Protein AF-A0A0E0I911-F1 (afdb_monomer_lite)

Sequence (77 aa):
MASSFFNVNLVKHVLRENEITMQLYLDQVYSGQNHNQENMVPSTHPASFGLIVVHDWPIYDGPDPKSSTIVAHARGS

Radius of gyration: 20.87 Å; chains: 1; bounding box: 46×48×41 Å

Organism: Oryza nivara (NCBI:txid4536)

pLDDT: mean 87.49, std 15.55, range [43.09, 98.56]

Foldseek 3Di:
DDDDPDDDDPCPPPPPPDDDDADKDWDADCDDPPGFKAFPDFDPDPPRPPTDIWGWIFMFSDDDPVPTDGPGTDTDD

InterPro domains:
  IPR004265 Dirigent protein [PF03018] (21-76)

Secondary structure (DSSP, 8-state):
-PPPS-----------S-------EE----SSTT--EEEEE---SGGGTT-EEEEEEEEESSS-TTTSPEEEEEEE-

Structure (mmCIF, N/CA/C/O backbone):
data_AF-A0A0E0I911-F1
#
_entry.id   AF-A0A0E0I911-F1
#
loop_
_atom_site.group_PDB
_atom_site.id
_atom_site.type_symbol
_atom_site.label_atom_id
_atom_site.label_alt_id
_atom_site.label_comp_id
_atom_site.label_asym_id
_atom_site.label_entity_id
_atom_site.label_seq_id
_atom_site.pdbx_PDB_ins_code
_atom_site.Cartn_x
_atom_site.Cartn_y
_atom_site.Cartn_z
_atom_site.occupancy
_atom_site.B_iso_or_equiv
_atom_site.auth_seq_id
_atom_site.auth_comp_id
_atom_site.auth_asym_id
_atom_site.auth_atom_id
_atom_site.pdbx_PDB_model_num
ATOM 1 N N . MET A 1 1 ? -31.088 -38.029 -27.869 1.00 43.09 1 MET A N 1
ATOM 2 C CA . MET A 1 1 ? -31.168 -37.467 -26.503 1.00 43.09 1 MET A CA 1
ATOM 3 C C . MET A 1 1 ? -29.804 -36.883 -26.180 1.00 43.09 1 MET A C 1
ATOM 5 O O . MET A 1 1 ? -28.844 -37.637 -26.220 1.00 43.09 1 MET A O 1
ATOM 9 N N . ALA A 1 2 ? -29.689 -35.569 -25.984 1.00 50.75 2 ALA A N 1
ATOM 10 C CA . ALA A 1 2 ? -28.415 -34.925 -25.658 1.00 50.75 2 ALA A CA 1
ATOM 11 C C . ALA A 1 2 ? -28.318 -34.742 -24.138 1.00 50.75 2 ALA A C 1
ATOM 13 O O . ALA A 1 2 ? -29.171 -34.094 -23.538 1.00 50.75 2 ALA A O 1
ATOM 14 N N . SER A 1 3 ? -27.312 -35.355 -23.521 1.00 58.66 3 SER A N 1
ATOM 15 C CA . SER A 1 3 ? -26.962 -35.181 -22.109 1.00 58.66 3 SER A CA 1
ATOM 16 C C . SER A 1 3 ? -26.225 -33.853 -21.913 1.00 58.66 3 SER A C 1
ATOM 18 O O . SER A 1 3 ? -25.297 -33.559 -22.667 1.00 58.66 3 SER A O 1
ATOM 20 N N . SER A 1 4 ? -26.611 -33.046 -20.918 1.00 64.25 4 SER A N 1
ATOM 21 C CA . SER A 1 4 ? -25.912 -31.788 -20.627 1.00 64.25 4 SER A CA 1
ATOM 22 C C . SER A 1 4 ? -24.576 -32.059 -19.925 1.00 64.25 4 SER A C 1
ATOM 24 O O . SER A 1 4 ? -24.519 -32.780 -18.933 1.00 64.25 4 SER A O 1
ATOM 26 N N . PHE A 1 5 ? -23.493 -31.467 -20.437 1.00 65.19 5 PHE A N 1
ATOM 27 C CA . PHE A 1 5 ? -22.123 -31.641 -19.925 1.00 65.19 5 PHE A CA 1
ATOM 28 C C . PHE A 1 5 ? -21.785 -30.759 -18.716 1.00 65.19 5 PHE A C 1
ATOM 30 O O . PHE A 1 5 ? -20.728 -30.924 -18.114 1.00 65.19 5 PHE A O 1
ATOM 37 N N . PHE A 1 6 ? -22.673 -29.838 -18.340 1.00 65.25 6 PHE A N 1
ATOM 38 C CA . PHE A 1 6 ? -22.462 -28.941 -17.211 1.00 65.25 6 PHE A CA 1
ATOM 39 C C . PHE A 1 6 ? -23.723 -28.850 -16.361 1.00 65.25 6 PHE A C 1
ATOM 41 O O . PHE A 1 6 ? -24.842 -28.811 -16.879 1.00 65.25 6 PHE A O 1
ATOM 48 N N . ASN A 1 7 ? -23.517 -28.829 -15.047 1.00 70.25 7 ASN A N 1
ATOM 49 C CA . ASN A 1 7 ? -24.547 -28.571 -14.058 1.00 70.25 7 ASN A CA 1
ATOM 50 C C . ASN A 1 7 ? -24.419 -27.102 -13.637 1.00 70.25 7 ASN A C 1
ATOM 52 O O . ASN A 1 7 ? -23.410 -26.708 -13.050 1.00 70.25 7 ASN A O 1
ATOM 56 N N . VAL A 1 8 ? -25.409 -26.282 -13.992 1.00 66.19 8 VAL A N 1
ATOM 57 C CA . VAL A 1 8 ? -25.487 -24.900 -13.516 1.00 66.19 8 VAL A CA 1
ATOM 58 C C . VAL A 1 8 ? -26.061 -24.950 -12.109 1.00 66.19 8 VAL A C 1
ATOM 60 O O . VAL A 1 8 ? -27.275 -24.932 -11.914 1.00 66.19 8 VAL A O 1
ATOM 63 N N . ASN A 1 9 ? -25.182 -25.018 -11.114 1.00 66.25 9 ASN A N 1
ATOM 64 C CA . ASN A 1 9 ? -25.595 -24.699 -9.760 1.00 66.25 9 ASN A CA 1
ATOM 65 C C . ASN A 1 9 ? -25.887 -23.201 -9.716 1.00 66.25 9 ASN A C 1
ATOM 67 O O . ASN A 1 9 ? -24.995 -22.382 -9.943 1.00 66.25 9 ASN A O 1
ATOM 71 N N . LEU A 1 10 ? -27.139 -22.846 -9.420 1.00 58.59 10 LEU A N 1
ATOM 72 C CA . LEU A 1 10 ? -27.476 -21.509 -8.957 1.00 58.59 10 LEU A CA 1
ATOM 73 C C . LEU A 1 10 ? -26.659 -21.279 -7.692 1.00 58.59 10 LEU A C 1
ATOM 75 O O . LEU A 1 10 ? -27.033 -21.716 -6.603 1.00 58.59 10 LEU A O 1
ATOM 79 N N . VAL A 1 11 ? -25.523 -20.603 -7.848 1.00 57.91 11 VAL A N 1
ATOM 80 C CA . VAL A 1 11 ? -24.857 -19.960 -6.732 1.00 57.91 11 VAL A CA 1
ATOM 81 C C . VAL A 1 11 ? -25.857 -18.914 -6.266 1.00 57.91 11 VAL A C 1
ATOM 83 O O . VAL A 1 11 ? -25.910 -17.801 -6.784 1.00 57.91 11 VAL A O 1
ATOM 86 N N . LYS A 1 12 ? -26.717 -19.296 -5.316 1.00 57.38 12 LYS A N 1
ATOM 87 C CA . LYS A 1 12 ? -27.371 -18.339 -4.436 1.00 57.38 12 LYS A CA 1
ATOM 88 C C . LYS A 1 12 ? -26.219 -17.695 -3.698 1.00 57.38 12 LYS A C 1
ATOM 90 O O . LYS A 1 12 ? -25.743 -18.223 -2.698 1.00 57.38 12 LYS A O 1
ATOM 95 N N . HIS A 1 13 ? -25.684 -16.641 -4.299 1.00 55.25 13 HIS A N 1
ATOM 96 C CA . HIS A 1 13 ? -24.678 -15.805 -3.699 1.00 55.25 13 HIS A CA 1
ATOM 97 C C . HIS A 1 13 ? -25.315 -15.364 -2.386 1.00 55.25 13 HIS A C 1
ATOM 99 O O . HIS A 1 13 ? -26.240 -14.556 -2.375 1.00 55.25 13 HIS A O 1
ATOM 105 N N . VAL A 1 14 ? -24.878 -15.963 -1.279 1.00 57.25 14 VAL A N 1
ATOM 106 C CA . VAL A 1 14 ? -25.085 -15.401 0.049 1.00 57.25 14 VAL A CA 1
ATOM 107 C C . VAL A 1 14 ? -24.158 -14.193 0.092 1.00 57.25 14 VAL A C 1
ATOM 109 O O . VAL A 1 14 ? -23.141 -14.179 0.777 1.00 57.25 14 VAL A O 1
ATOM 112 N N . LEU A 1 15 ? -24.465 -13.181 -0.721 1.00 59.06 15 LEU A N 1
ATOM 113 C CA . LEU A 1 15 ? -24.087 -11.828 -0.392 1.00 59.06 15 LEU A CA 1
ATOM 114 C C . LEU A 1 15 ? -24.840 -11.590 0.906 1.00 59.06 15 LEU A C 1
ATOM 116 O O . LEU A 1 15 ? -26.052 -11.397 0.901 1.00 59.06 15 LEU A O 1
ATOM 120 N N . ARG A 1 16 ? -24.149 -11.756 2.039 1.00 59.34 16 ARG A N 1
ATOM 121 C CA . ARG A 1 16 ? -24.668 -11.241 3.300 1.00 59.34 16 ARG A CA 1
ATOM 122 C C . ARG A 1 16 ? -25.031 -9.790 3.021 1.00 59.34 16 ARG A C 1
ATOM 124 O O . ARG A 1 16 ? -24.171 -9.045 2.564 1.00 59.34 16 ARG A O 1
ATOM 131 N N . GLU A 1 17 ? -26.264 -9.403 3.315 1.00 62.22 17 GLU A N 1
ATOM 132 C CA . GLU A 1 17 ? -26.773 -8.028 3.193 1.00 62.22 17 GLU A CA 1
ATOM 133 C C . GLU A 1 17 ? -26.114 -7.062 4.203 1.00 62.22 17 GLU A C 1
ATOM 135 O O . GLU A 1 17 ? -26.687 -6.051 4.589 1.00 62.22 17 GLU A O 1
ATOM 140 N N . ASN A 1 18 ? -24.895 -7.366 4.651 1.00 70.88 18 ASN A N 1
ATOM 141 C CA . ASN A 1 18 ? -24.107 -6.532 5.537 1.00 70.88 18 ASN A CA 1
ATOM 142 C C . ASN A 1 18 ? -23.077 -5.806 4.676 1.00 70.88 18 ASN A C 1
ATOM 144 O O . ASN A 1 18 ? -21.916 -6.213 4.593 1.00 70.88 18 ASN A O 1
ATOM 148 N N . GLU A 1 19 ? -23.531 -4.762 3.994 1.00 79.56 19 GLU A N 1
ATOM 149 C CA . GLU A 1 19 ? -22.632 -3.799 3.375 1.00 79.56 19 GLU A CA 1
ATOM 150 C C . GLU A 1 19 ? -21.900 -3.023 4.477 1.00 79.56 19 GLU A C 1
ATOM 152 O O . GLU A 1 19 ? -22.511 -2.575 5.449 1.00 79.56 19 GLU A O 1
ATOM 157 N N . ILE A 1 20 ? -20.580 -2.889 4.342 1.00 84.31 20 ILE A N 1
ATOM 158 C CA . ILE A 1 20 ? -19.761 -2.089 5.250 1.00 84.31 20 ILE A CA 1
ATOM 159 C C . ILE A 1 20 ? -19.051 -1.033 4.418 1.00 84.31 20 ILE A C 1
ATOM 161 O O . ILE A 1 20 ? -18.194 -1.352 3.594 1.00 84.31 20 ILE A O 1
ATOM 165 N N . THR A 1 21 ? -19.381 0.228 4.669 1.00 91.62 21 THR A N 1
ATOM 166 C CA . THR A 1 21 ? -18.669 1.365 4.088 1.00 91.62 21 THR A CA 1
ATOM 167 C C . THR A 1 21 ? -17.466 1.694 4.961 1.00 91.62 21 THR A C 1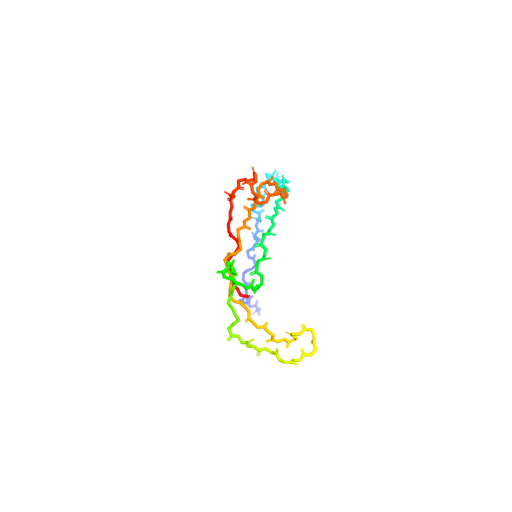
ATOM 169 O O . THR A 1 21 ? -17.623 2.049 6.129 1.00 91.62 21 THR A O 1
ATOM 172 N N . MET A 1 22 ? -16.263 1.596 4.396 1.00 93.62 22 MET A N 1
ATOM 173 C CA . MET A 1 22 ? -15.012 1.963 5.064 1.00 93.62 22 MET A CA 1
ATOM 174 C C . MET A 1 22 ? -14.330 3.098 4.301 1.00 93.62 22 MET A C 1
ATOM 176 O O . MET A 1 22 ? -14.304 3.096 3.072 1.00 93.62 22 MET A O 1
ATOM 180 N N . GLN A 1 23 ? -13.757 4.052 5.031 1.00 96.81 23 GLN A N 1
ATOM 181 C CA . GLN A 1 23 ? -12.818 5.030 4.487 1.00 96.81 23 GLN A CA 1
ATOM 182 C C . GLN A 1 23 ? -11.445 4.687 5.044 1.00 96.81 23 GLN A C 1
ATOM 184 O O . GLN A 1 23 ? -11.251 4.715 6.255 1.00 96.81 23 GLN A O 1
ATOM 189 N N . LEU A 1 24 ? -10.535 4.294 4.161 1.00 97.56 24 LEU A N 1
ATOM 190 C CA . LEU A 1 24 ? -9.224 3.768 4.512 1.00 97.56 24 LEU A CA 1
ATOM 191 C C . LEU A 1 24 ? -8.162 4.429 3.641 1.00 97.56 24 LEU A C 1
ATOM 193 O O . LEU A 1 24 ? -8.445 4.839 2.513 1.00 97.56 24 LEU A O 1
ATOM 197 N N . TYR A 1 25 ? -6.942 4.490 4.158 1.00 97.94 25 TYR A N 1
ATOM 198 C CA . TYR A 1 25 ? -5.833 5.189 3.521 1.00 97.94 25 TYR A CA 1
ATOM 199 C C . TYR A 1 25 ? -4.668 4.229 3.328 1.00 97.94 25 TYR A C 1
ATOM 201 O O . TYR A 1 25 ? -4.129 3.694 4.290 1.00 97.94 25 TYR A O 1
ATOM 209 N N . LEU A 1 26 ? -4.306 3.986 2.073 1.00 97.50 26 LEU A N 1
ATOM 210 C CA . LEU A 1 26 ? -3.195 3.122 1.689 1.00 97.50 26 LEU A CA 1
ATOM 211 C C . LEU A 1 26 ? -1.908 3.951 1.624 1.00 97.50 26 LEU A C 1
ATOM 213 O O . LEU A 1 26 ? -1.884 4.968 0.932 1.00 97.50 26 LEU A O 1
ATOM 217 N N . ASP A 1 27 ? -0.850 3.514 2.305 1.00 97.12 27 ASP A N 1
ATOM 218 C CA . ASP A 1 27 ? 0.435 4.220 2.313 1.00 97.12 27 ASP A CA 1
ATOM 219 C C . ASP A 1 27 ? 1.483 3.487 1.474 1.00 97.12 27 ASP A C 1
ATOM 221 O O . ASP A 1 27 ? 1.996 2.427 1.841 1.00 97.12 27 ASP A O 1
ATOM 225 N N . GLN A 1 28 ? 1.806 4.075 0.326 1.00 96.50 28 GLN A N 1
ATOM 226 C CA . GLN A 1 28 ? 2.839 3.582 -0.570 1.00 96.50 28 GLN A CA 1
ATOM 227 C C . GLN A 1 28 ? 4.099 4.437 -0.431 1.00 96.50 28 GLN A C 1
ATOM 229 O O . GLN A 1 28 ? 4.127 5.608 -0.817 1.00 96.50 28 GLN A O 1
ATOM 234 N N . VAL A 1 29 ? 5.188 3.805 0.001 1.00 96.44 29 VAL A N 1
ATOM 235 C CA . VAL A 1 29 ? 6.522 4.402 0.026 1.00 96.44 29 VAL A CA 1
ATOM 236 C C . VAL A 1 29 ? 7.363 3.721 -1.049 1.00 96.44 29 VAL A C 1
ATOM 238 O O . VAL A 1 29 ? 7.958 2.668 -0.839 1.00 96.44 29 VAL A O 1
ATOM 241 N N . TYR A 1 30 ? 7.395 4.334 -2.234 1.00 92.50 30 TYR A N 1
ATOM 242 C CA . TYR A 1 30 ? 8.040 3.771 -3.427 1.00 92.50 30 TYR A CA 1
ATOM 243 C C . TYR A 1 30 ? 9.565 3.597 -3.297 1.00 92.50 30 TYR A C 1
ATOM 245 O O . TYR A 1 30 ? 10.134 2.679 -3.880 1.00 92.50 30 TYR A O 1
ATOM 253 N N . SER A 1 31 ? 10.252 4.486 -2.573 1.00 92.81 31 SER A N 1
ATOM 254 C CA . SER A 1 31 ? 11.721 4.523 -2.535 1.00 92.81 31 SER A CA 1
ATOM 255 C C . SER A 1 31 ? 12.267 5.114 -1.236 1.00 92.81 31 SER A C 1
ATOM 257 O O . SER A 1 31 ? 11.565 5.852 -0.546 1.00 92.81 31 SER A O 1
ATOM 259 N N . GLY A 1 32 ? 13.549 4.866 -0.957 1.00 95.31 32 GLY A N 1
ATOM 260 C CA . GLY A 1 32 ? 14.245 5.336 0.244 1.00 95.31 32 GLY A CA 1
ATOM 261 C C . GLY A 1 32 ? 14.353 4.249 1.314 1.00 95.31 32 GLY A C 1
ATOM 262 O O . GLY A 1 32 ? 13.891 3.132 1.121 1.00 95.31 32 GLY A O 1
ATOM 263 N N . GLN A 1 33 ? 14.971 4.564 2.457 1.00 95.00 33 GLN A N 1
ATOM 264 C CA . GLN A 1 33 ? 15.242 3.565 3.507 1.00 95.00 33 GLN A CA 1
ATOM 265 C C . GLN A 1 33 ? 13.986 2.875 4.056 1.00 95.00 33 GLN A C 1
ATOM 267 O O . GLN A 1 33 ? 14.066 1.728 4.476 1.00 95.00 33 GLN A O 1
ATOM 272 N N . ASN A 1 34 ? 12.840 3.553 4.010 1.00 94.19 34 ASN A N 1
ATOM 273 C CA . ASN A 1 34 ? 11.568 3.048 4.525 1.00 94.19 34 ASN A CA 1
ATOM 274 C C . ASN A 1 34 ? 10.614 2.614 3.405 1.00 94.19 34 ASN A C 1
ATOM 276 O O . ASN A 1 34 ? 9.404 2.599 3.619 1.00 94.19 34 ASN A O 1
ATOM 280 N N . HIS A 1 35 ? 11.126 2.330 2.201 1.00 97.19 35 HIS A N 1
ATOM 281 C CA . HIS A 1 35 ? 10.284 1.779 1.146 1.00 97.19 35 HIS A CA 1
ATOM 282 C C . HIS A 1 35 ? 9.607 0.484 1.604 1.00 97.19 35 HIS A C 1
ATOM 284 O O . HIS A 1 35 ? 10.196 -0.325 2.320 1.00 97.19 35 HIS A O 1
ATOM 290 N N . ASN A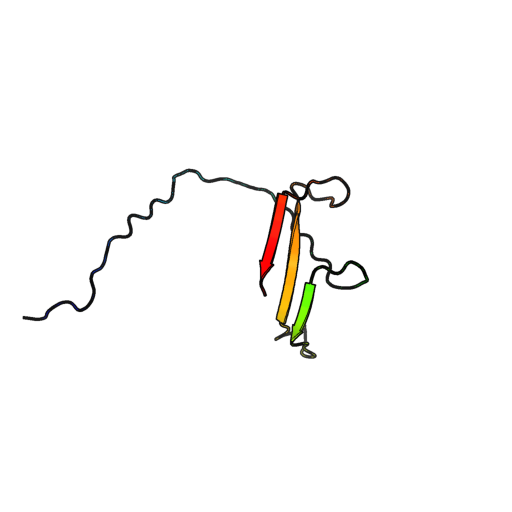 1 36 ? 8.349 0.322 1.212 1.00 97.25 36 ASN A N 1
ATOM 291 C CA . ASN A 1 36 ? 7.489 -0.789 1.623 1.00 97.25 36 ASN A CA 1
ATOM 292 C C . ASN A 1 36 ? 7.042 -1.636 0.420 1.00 97.25 36 ASN A C 1
ATOM 294 O O . ASN A 1 36 ? 5.991 -2.281 0.418 1.00 97.25 36 ASN A O 1
ATOM 298 N N . GLN A 1 37 ? 7.870 -1.616 -0.621 1.00 97.31 37 GLN A N 1
ATOM 299 C CA . GLN A 1 37 ? 7.737 -2.408 -1.830 1.00 97.31 37 GLN A CA 1
ATOM 300 C C . GLN A 1 37 ? 9.111 -2.666 -2.439 1.00 97.31 37 GLN A C 1
ATOM 302 O O . GLN A 1 37 ? 10.025 -1.871 -2.253 1.00 97.31 37 GLN A O 1
ATOM 307 N N . GLU A 1 38 ? 9.218 -3.723 -3.231 1.00 96.62 38 GLU A N 1
ATOM 308 C CA . GLU A 1 38 ? 10.436 -4.112 -3.932 1.00 96.62 38 GLU A CA 1
ATOM 309 C C . GLU A 1 38 ? 10.155 -4.315 -5.418 1.00 96.62 38 GLU A C 1
ATOM 311 O O . GLU A 1 38 ? 9.166 -4.947 -5.796 1.00 96.62 38 GLU A O 1
ATOM 316 N N . ASN A 1 39 ? 11.039 -3.808 -6.277 1.00 95.06 39 ASN A N 1
ATOM 317 C CA . ASN A 1 39 ? 10.929 -3.993 -7.723 1.00 95.06 39 ASN A CA 1
ATOM 318 C C . ASN A 1 39 ? 11.413 -5.401 -8.099 1.00 95.06 39 ASN A C 1
ATOM 320 O O . ASN A 1 39 ? 12.614 -5.661 -8.117 1.00 95.06 39 ASN A O 1
ATOM 324 N N . MET A 1 40 ? 10.490 -6.296 -8.449 1.00 96.38 40 MET A N 1
ATOM 325 C CA . MET A 1 40 ? 10.824 -7.660 -8.879 1.00 96.38 40 MET A CA 1
ATOM 326 C C . MET A 1 40 ? 11.247 -7.721 -10.344 1.00 96.38 40 MET A C 1
ATOM 328 O O . MET A 1 40 ? 12.163 -8.459 -10.700 1.00 96.38 40 MET A O 1
ATOM 332 N N . VAL A 1 41 ? 10.592 -6.934 -11.199 1.00 96.38 41 VAL A N 1
ATOM 333 C CA . VAL A 1 41 ? 10.962 -6.802 -12.613 1.00 96.38 41 VAL A CA 1
ATOM 334 C C . VAL A 1 41 ? 11.115 -5.319 -12.921 1.00 96.38 41 VAL A C 1
ATOM 336 O O . VAL A 1 41 ? 10.101 -4.643 -13.091 1.00 96.38 41 VAL A O 1
ATOM 339 N N . PRO A 1 42 ? 12.346 -4.777 -12.968 1.00 93.50 42 PRO A N 1
ATOM 340 C CA . PRO A 1 42 ? 12.552 -3.373 -13.291 1.00 93.50 42 PRO A CA 1
ATOM 341 C C . PRO A 1 42 ? 12.176 -3.102 -14.753 1.00 93.50 42 PRO A C 1
ATOM 343 O O . PRO A 1 42 ? 12.404 -3.934 -15.630 1.00 93.50 42 PRO A O 1
ATOM 346 N N . SER A 1 43 ? 11.647 -1.910 -15.033 1.00 95.31 43 SER A N 1
ATOM 347 C CA . SER A 1 43 ? 11.348 -1.464 -16.395 1.00 95.31 43 SER A CA 1
ATOM 348 C C . SER A 1 43 ? 11.947 -0.089 -16.661 1.00 95.31 43 SER A C 1
ATOM 350 O O . SER A 1 43 ? 11.936 0.785 -15.799 1.00 95.31 43 SER A O 1
ATOM 352 N N . THR A 1 44 ? 12.455 0.096 -17.877 1.00 95.31 44 THR A N 1
ATOM 353 C CA . THR A 1 44 ? 12.959 1.374 -18.400 1.00 95.31 44 THR A CA 1
ATOM 354 C C . THR A 1 44 ? 12.014 1.997 -19.430 1.00 95.31 44 THR A C 1
ATOM 356 O O . THR A 1 44 ? 12.327 3.037 -20.008 1.00 95.31 44 THR A O 1
ATOM 359 N N . HIS A 1 45 ? 10.856 1.375 -19.677 1.00 96.56 45 HIS A N 1
ATOM 360 C CA . HIS A 1 45 ? 9.851 1.914 -20.587 1.00 96.56 45 HIS A CA 1
ATOM 361 C C . HIS A 1 45 ? 9.202 3.180 -20.003 1.00 96.56 45 HIS A C 1
ATOM 363 O O . HIS A 1 45 ? 9.162 3.347 -18.779 1.00 96.56 45 HIS A O 1
ATOM 369 N N . PRO A 1 46 ? 8.649 4.067 -20.851 1.00 96.38 46 PRO A N 1
ATOM 370 C CA . PRO A 1 46 ? 7.911 5.236 -20.386 1.00 96.38 46 PRO A CA 1
ATOM 371 C C . PRO A 1 46 ? 6.833 4.862 -19.363 1.00 96.38 46 PRO A C 1
ATOM 373 O O . PRO A 1 46 ? 6.156 3.843 -19.509 1.00 96.38 46 PRO A O 1
ATOM 376 N N . ALA A 1 47 ? 6.692 5.686 -18.321 1.00 91.88 47 ALA A N 1
ATOM 377 C CA . ALA A 1 47 ? 5.769 5.459 -17.204 1.00 91.88 47 ALA A CA 1
ATOM 378 C C . ALA A 1 47 ? 5.940 4.098 -16.492 1.00 91.88 47 ALA A C 1
ATOM 380 O O . ALA A 1 47 ? 4.999 3.602 -15.878 1.00 91.88 47 ALA A O 1
ATOM 381 N N . SER A 1 48 ? 7.131 3.493 -16.573 1.00 93.44 48 SER A N 1
ATOM 382 C CA . SER A 1 48 ? 7.444 2.203 -15.949 1.00 93.44 48 SER A CA 1
ATOM 383 C C . SER A 1 48 ? 6.555 1.055 -16.439 1.00 93.44 48 SER A C 1
ATOM 385 O O . SER A 1 48 ? 6.324 0.095 -15.707 1.00 93.44 48 SER A O 1
ATOM 387 N N . PHE A 1 49 ? 6.053 1.119 -17.678 1.00 96.44 49 PHE A N 1
ATOM 388 C CA . PHE A 1 49 ? 5.233 0.045 -18.240 1.00 96.44 49 PHE A CA 1
ATOM 389 C C . PHE A 1 49 ? 5.953 -1.311 -18.146 1.00 96.44 49 PHE A C 1
ATOM 391 O O . PHE A 1 49 ? 7.104 -1.438 -18.567 1.00 96.44 49 PHE A O 1
ATOM 398 N N . GLY A 1 50 ? 5.280 -2.323 -17.592 1.00 96.25 50 GLY A N 1
ATOM 399 C CA . GLY A 1 50 ? 5.847 -3.657 -17.364 1.00 96.25 50 GLY A CA 1
ATOM 400 C C . GLY A 1 50 ? 6.681 -3.806 -16.085 1.00 96.25 50 GLY A C 1
ATOM 401 O O . GLY A 1 50 ? 7.235 -4.878 -15.865 1.00 96.25 50 GLY A O 1
ATOM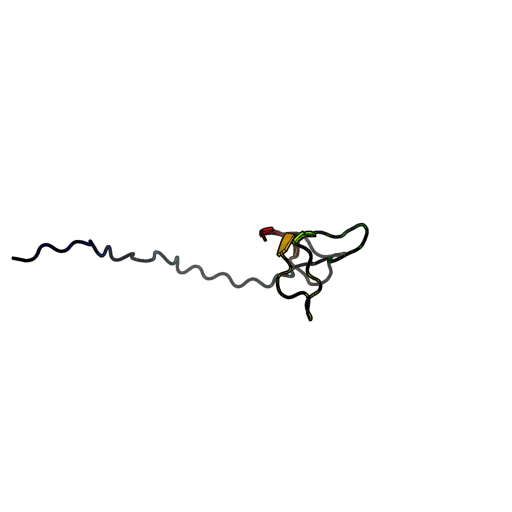 402 N N . LEU A 1 51 ? 6.773 -2.768 -15.244 1.00 96.12 51 LEU A N 1
ATOM 403 C CA . LEU A 1 51 ? 7.311 -2.888 -13.889 1.00 96.12 51 LEU A CA 1
ATOM 404 C C . LEU A 1 51 ? 6.419 -3.817 -13.058 1.00 96.12 51 LEU A C 1
ATOM 406 O O . LEU A 1 51 ? 5.204 -3.631 -13.016 1.00 96.12 51 LEU A O 1
ATOM 410 N N . ILE A 1 52 ? 7.033 -4.775 -12.367 1.00 96.88 52 ILE A N 1
ATOM 411 C CA . ILE A 1 52 ? 6.359 -5.611 -11.367 1.00 96.88 52 ILE A CA 1
ATOM 412 C C . ILE A 1 52 ? 6.980 -5.307 -10.012 1.00 96.88 52 ILE A C 1
ATOM 414 O O . ILE A 1 52 ? 8.205 -5.373 -9.867 1.00 96.88 52 ILE A O 1
ATOM 418 N N . VAL A 1 53 ? 6.139 -4.999 -9.027 1.0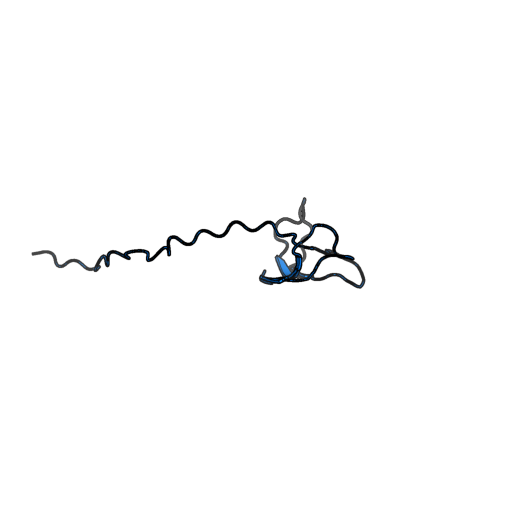0 96.69 53 VAL A N 1
ATOM 419 C CA . VAL A 1 53 ? 6.555 -4.739 -7.645 1.00 96.69 53 VAL A CA 1
ATOM 420 C C . VAL A 1 53 ? 5.922 -5.769 -6.727 1.00 96.69 53 VAL A C 1
ATOM 422 O O . VAL A 1 53 ? 4.802 -6.178 -6.972 1.00 96.69 53 VAL A O 1
ATOM 425 N N . VAL A 1 54 ? 6.607 -6.192 -5.671 1.00 97.62 54 VAL A N 1
ATOM 426 C CA . VAL A 1 54 ? 5.978 -6.910 -4.552 1.00 97.62 54 VAL A CA 1
ATOM 427 C C . VAL A 1 54 ? 5.882 -5.940 -3.392 1.00 97.62 54 VAL A C 1
ATOM 429 O O . VAL A 1 54 ? 6.828 -5.199 -3.141 1.00 97.62 54 VAL A O 1
ATOM 432 N N . HIS A 1 55 ? 4.745 -5.911 -2.708 1.00 98.06 55 HIS A N 1
ATOM 433 C CA . HIS A 1 55 ? 4.454 -4.869 -1.729 1.00 98.06 55 HIS A CA 1
ATOM 434 C C . HIS A 1 55 ? 3.849 -5.403 -0.435 1.00 98.06 55 HIS A C 1
ATOM 436 O O . HIS A 1 55 ? 3.166 -6.429 -0.423 1.00 98.06 55 HIS A O 1
ATOM 442 N N . ASP A 1 56 ? 4.102 -4.661 0.644 1.00 98.06 56 ASP A N 1
ATOM 443 C CA . ASP A 1 56 ? 3.416 -4.766 1.928 1.00 98.06 56 ASP A CA 1
ATOM 444 C C . ASP A 1 56 ? 3.028 -3.353 2.392 1.00 98.06 56 ASP A C 1
ATOM 446 O O . ASP A 1 56 ? 3.722 -2.722 3.190 1.00 98.06 56 ASP A O 1
ATOM 450 N N . TRP A 1 57 ? 1.942 -2.821 1.828 1.00 98.19 57 TRP A N 1
ATOM 451 C CA . TRP A 1 57 ? 1.499 -1.452 2.089 1.00 98.19 57 TRP A CA 1
ATOM 452 C C . TRP A 1 57 ? 0.568 -1.405 3.307 1.00 98.19 57 TRP A C 1
ATOM 454 O O . TRP A 1 57 ? -0.490 -2.048 3.277 1.00 98.19 57 TRP A O 1
ATOM 464 N N . PRO A 1 58 ? 0.906 -0.656 4.373 1.00 98.19 58 PRO A N 1
ATOM 465 C CA . PRO A 1 58 ? 0.008 -0.481 5.501 1.00 98.19 58 PRO A CA 1
ATOM 466 C C . PRO A 1 58 ? -1.230 0.324 5.088 1.00 98.19 58 PRO A C 1
ATOM 468 O O . PRO A 1 58 ? -1.179 1.221 4.243 1.00 98.19 58 PRO A O 1
ATOM 471 N N . ILE A 1 59 ? -2.359 -0.023 5.702 1.00 98.44 59 ILE A N 1
ATOM 472 C CA . ILE A 1 59 ? -3.644 0.649 5.535 1.00 98.44 59 ILE A CA 1
ATOM 473 C C . ILE A 1 59 ? -4.031 1.278 6.871 1.00 98.44 59 ILE A C 1
ATOM 475 O O . ILE A 1 59 ? -4.114 0.578 7.884 1.00 98.44 59 ILE A O 1
ATOM 479 N N . TYR A 1 60 ? -4.309 2.576 6.851 1.00 98.56 60 TYR A N 1
ATOM 480 C CA . TYR A 1 6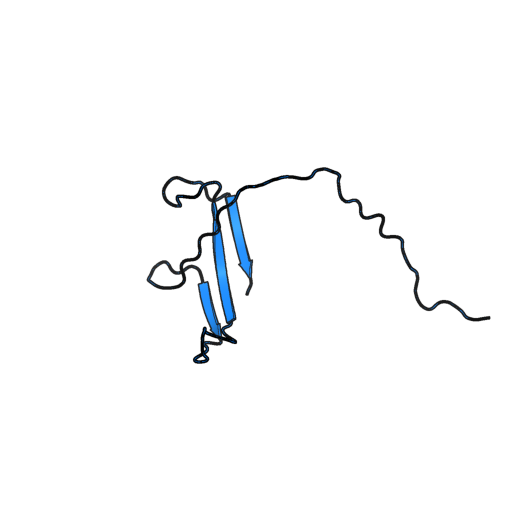0 ? -4.672 3.384 8.009 1.00 98.56 60 TYR A CA 1
ATOM 481 C C . TYR A 1 60 ? -6.172 3.696 8.053 1.00 98.56 60 TYR A C 1
ATOM 483 O O . TYR A 1 60 ? -6.839 3.769 7.016 1.00 98.56 60 TYR A O 1
ATOM 491 N N . ASP A 1 61 ? -6.688 3.933 9.259 1.00 97.88 61 ASP A N 1
ATOM 492 C CA . ASP A 1 61 ? -8.044 4.447 9.511 1.00 97.88 61 ASP A CA 1
ATOM 493 C C . ASP A 1 61 ? -8.174 5.976 9.353 1.00 97.88 61 ASP A C 1
ATOM 495 O O . ASP A 1 61 ? -9.276 6.522 9.419 1.00 97.88 61 ASP A O 1
ATOM 499 N N . GLY A 1 62 ? -7.060 6.667 9.100 1.00 97.62 62 GLY A N 1
ATOM 500 C CA . GLY A 1 62 ? -6.991 8.109 8.900 1.00 97.62 62 GLY A CA 1
ATOM 501 C C . GLY A 1 62 ? -5.900 8.519 7.902 1.00 97.62 62 GLY A C 1
ATOM 502 O O . GLY A 1 62 ? -5.024 7.719 7.571 1.00 97.62 62 GLY A O 1
ATOM 503 N N . PRO A 1 63 ? -5.952 9.762 7.389 1.00 96.00 63 PRO A N 1
ATOM 504 C CA . PRO A 1 63 ? -5.081 10.224 6.307 1.00 96.00 63 PRO A CA 1
ATOM 505 C C . PRO A 1 63 ? -3.640 10.529 6.727 1.00 96.00 63 PRO A C 1
ATOM 507 O O . PRO A 1 63 ? -2.781 10.638 5.858 1.00 96.00 63 PRO A O 1
ATOM 510 N N . ASP A 1 64 ? -3.372 10.734 8.021 1.00 95.56 64 ASP A N 1
ATOM 511 C CA . ASP A 1 64 ? -2.031 11.049 8.524 1.00 95.56 64 ASP A CA 1
ATOM 512 C C . ASP A 1 64 ? -1.378 9.796 9.131 1.00 95.56 64 ASP A C 1
ATOM 514 O O . ASP A 1 64 ? -1.761 9.391 10.234 1.00 95.56 64 ASP A O 1
ATOM 518 N N . PRO A 1 65 ? -0.354 9.210 8.485 1.00 91.56 65 PRO A N 1
ATOM 519 C CA . PRO A 1 65 ? 0.313 8.001 8.968 1.00 91.56 65 PRO A CA 1
ATOM 520 C C . PRO A 1 65 ? 0.983 8.157 10.340 1.00 91.56 65 PRO A C 1
ATOM 522 O O . PRO A 1 65 ? 1.288 7.161 10.991 1.00 91.56 65 PRO A O 1
ATOM 525 N N . LYS A 1 66 ? 1.253 9.393 10.789 1.00 94.00 66 LYS A N 1
ATOM 526 C CA . LYS A 1 66 ? 1.918 9.652 12.078 1.00 94.00 66 LYS A CA 1
ATOM 527 C C . LYS A 1 66 ? 0.969 9.609 13.270 1.00 94.00 66 LYS A C 1
ATOM 529 O O . LYS A 1 66 ? 1.432 9.434 14.395 1.00 94.00 66 LYS A O 1
ATOM 534 N N . SER A 1 67 ? -0.322 9.823 13.035 1.00 96.56 67 SER A N 1
ATOM 535 C CA . SER A 1 67 ? -1.345 9.919 14.081 1.00 96.56 67 SER A CA 1
ATOM 536 C C . SER A 1 67 ? -2.479 8.901 13.931 1.00 96.56 67 SER A C 1
ATOM 538 O O . SER A 1 67 ? -3.249 8.722 14.872 1.00 96.56 67 SER A O 1
ATOM 540 N N . SER A 1 68 ? -2.558 8.214 12.789 1.00 97.69 68 SER A N 1
ATOM 541 C CA . SER A 1 68 ? -3.580 7.204 12.488 1.00 97.69 68 SER A CA 1
ATOM 542 C C . SER A 1 68 ? -3.125 5.789 12.861 1.00 97.69 68 SER A C 1
ATOM 544 O O . SER A 1 68 ? -1.932 5.515 13.010 1.00 97.69 68 SER A O 1
ATOM 546 N N . THR A 1 69 ? -4.077 4.866 12.980 1.00 98.25 69 THR A N 1
ATOM 547 C CA . THR A 1 69 ? -3.819 3.471 13.356 1.00 98.25 69 THR A CA 1
ATOM 548 C C . THR A 1 69 ? -3.737 2.593 12.113 1.00 98.25 69 THR A C 1
ATOM 550 O O . THR A 1 69 ? -4.588 2.680 11.230 1.00 98.25 69 THR A O 1
ATOM 553 N N . ILE A 1 70 ? -2.743 1.701 12.052 1.00 98.06 70 ILE A N 1
ATOM 554 C CA . ILE A 1 70 ? -2.702 0.648 11.028 1.00 98.06 70 ILE A CA 1
ATOM 555 C C . ILE A 1 70 ? -3.797 -0.373 11.343 1.00 98.06 70 ILE A C 1
ATOM 557 O O . ILE A 1 70 ? -3.778 -1.004 12.401 1.00 98.06 70 ILE A O 1
ATOM 561 N N . VAL A 1 71 ? -4.731 -0.560 10.414 1.00 98.19 71 VAL A N 1
ATOM 562 C CA . VAL A 1 71 ? -5.859 -1.495 10.552 1.00 98.19 71 VAL A CA 1
ATOM 563 C C . VAL A 1 71 ? -5.744 -2.716 9.644 1.00 98.19 71 VAL A C 1
ATOM 565 O O . VAL A 1 71 ? -6.398 -3.728 9.894 1.00 98.19 71 VAL A O 1
ATOM 568 N N . ALA A 1 72 ? -4.916 -2.647 8.600 1.00 98.12 72 ALA A N 1
ATOM 569 C CA . ALA A 1 72 ? -4.672 -3.751 7.678 1.00 98.12 72 ALA A CA 1
ATOM 570 C C . ALA A 1 72 ? -3.373 -3.550 6.881 1.00 98.12 72 ALA A C 1
ATOM 572 O O . ALA A 1 72 ? -2.701 -2.528 7.000 1.00 98.12 72 ALA A O 1
ATOM 573 N N . HIS A 1 73 ? -3.046 -4.538 6.049 1.00 98.44 73 HIS A N 1
ATOM 574 C CA . HIS A 1 73 ? -1.959 -4.489 5.076 1.00 98.44 73 HIS A CA 1
ATOM 575 C C . HIS A 1 73 ? -2.456 -4.991 3.713 1.00 98.44 73 HIS A C 1
ATOM 577 O O . HIS A 1 73 ? -3.092 -6.047 3.646 1.00 98.44 73 HIS A O 1
ATOM 583 N N . ALA A 1 74 ? -2.147 -4.267 2.633 1.00 98.06 74 ALA A N 1
ATOM 584 C CA . ALA A 1 74 ? -2.311 -4.740 1.260 1.00 98.06 74 ALA A CA 1
ATOM 585 C C . ALA A 1 74 ? -1.018 -5.418 0.795 1.00 98.06 74 ALA A C 1
ATOM 587 O O . ALA A 1 74 ? 0.039 -4.788 0.741 1.00 98.06 74 ALA A O 1
ATOM 588 N N . ARG A 1 75 ? -1.109 -6.712 0.471 1.00 98.31 75 ARG A N 1
ATOM 589 C CA . ARG A 1 75 ? 0.033 -7.542 0.073 1.00 98.31 75 ARG A CA 1
ATOM 590 C C . ARG A 1 75 ? -0.231 -8.225 -1.255 1.00 98.31 75 ARG A C 1
ATOM 592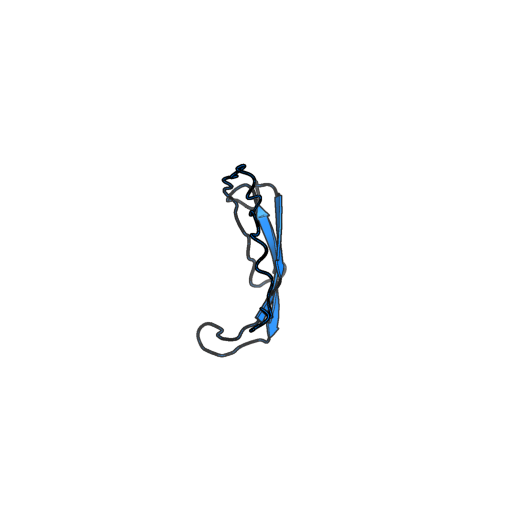 O O . ARG A 1 75 ? -1.284 -8.840 -1.426 1.00 98.31 75 ARG A O 1
ATOM 599 N N . GLY A 1 76 ? 0.742 -8.173 -2.157 1.00 95.88 76 GLY A N 1
ATOM 600 C CA . GLY A 1 76 ? 0.644 -8.813 -3.465 1.00 95.88 76 GLY A CA 1
ATOM 601 C C . GLY A 1 76 ? 1.736 -8.368 -4.430 1.00 95.88 76 GLY A C 1
ATOM 602 O O . GLY A 1 76 ? 2.822 -7.963 -4.006 1.00 95.88 76 GLY A O 1
ATOM 603 N N . SER A 1 77 ? 1.413 -8.428 -5.724 1.00 91.88 77 SER A N 1
ATOM 604 C CA . SER A 1 77 ? 2.251 -7.969 -6.833 1.00 91.88 77 SER A CA 1
ATOM 605 C C . SER A 1 77 ? 1.445 -7.368 -7.971 1.00 91.88 77 SER A C 1
ATOM 607 O O . SER A 1 77 ? 0.384 -7.975 -8.247 1.00 91.88 77 SER A O 1
#